Protein AF-A0A7Z9JG08-F1 (afdb_monomer)

Structure (mmCIF, N/CA/C/O backbone):
data_AF-A0A7Z9JG08-F1
#
_entry.id   AF-A0A7Z9JG08-F1
#
loop_
_atom_site.group_PDB
_atom_site.id
_atom_site.type_symbol
_atom_site.label_atom_id
_atom_site.label_alt_id
_atom_site.label_comp_id
_atom_site.label_asym_id
_atom_site.label_entity_id
_atom_site.label_seq_id
_atom_site.pdbx_PDB_ins_code
_atom_site.Cartn_x
_atom_site.Cartn_y
_atom_site.Cartn_z
_atom_site.occupancy
_atom_site.B_iso_or_equiv
_atom_site.auth_seq_id
_atom_site.auth_comp_id
_atom_site.auth_asym_id
_atom_site.auth_atom_id
_atom_site.pdbx_PDB_model_num
ATOM 1 N N . MET A 1 1 ? 4.135 -4.021 52.692 1.00 55.12 1 MET A N 1
ATOM 2 C CA . MET A 1 1 ? 3.992 -3.161 51.493 1.00 55.12 1 MET A CA 1
ATOM 3 C C . MET A 1 1 ? 2.816 -3.661 50.658 1.00 55.12 1 MET A C 1
ATOM 5 O O . MET A 1 1 ? 2.932 -4.705 50.032 1.00 55.12 1 MET A O 1
ATOM 9 N N . LYS A 1 2 ? 1.651 -2.996 50.705 1.00 53.25 2 LYS A N 1
ATOM 10 C CA . LYS A 1 2 ? 0.475 -3.405 49.916 1.00 53.25 2 LYS A CA 1
ATOM 11 C C . LYS A 1 2 ? 0.686 -2.994 48.457 1.00 53.25 2 LYS A C 1
ATOM 13 O O . LYS A 1 2 ? 0.614 -1.813 48.133 1.00 53.25 2 LYS A O 1
ATOM 18 N N . ARG A 1 3 ? 0.971 -3.964 47.586 1.00 66.06 3 ARG A N 1
ATOM 19 C CA . ARG A 1 3 ? 1.036 -3.749 46.137 1.00 66.06 3 ARG A CA 1
ATOM 20 C C . ARG A 1 3 ? -0.390 -3.511 45.646 1.00 66.06 3 ARG A C 1
ATOM 22 O O . ARG A 1 3 ? -1.194 -4.435 45.589 1.00 66.06 3 ARG A O 1
ATOM 29 N N . ASN A 1 4 ? -0.719 -2.255 45.368 1.00 63.59 4 ASN A N 1
ATOM 30 C CA . ASN A 1 4 ? -2.005 -1.854 44.813 1.00 63.59 4 ASN A CA 1
ATOM 31 C C . ASN A 1 4 ? -2.050 -2.272 43.333 1.00 63.59 4 ASN A C 1
ATOM 33 O O . ASN A 1 4 ? -1.852 -1.453 42.439 1.00 63.59 4 ASN A O 1
ATOM 37 N N . ASN A 1 5 ? -2.222 -3.570 43.076 1.00 64.19 5 ASN A N 1
ATOM 38 C CA . ASN A 1 5 ? -2.396 -4.110 41.732 1.00 64.19 5 ASN A CA 1
ATOM 39 C C . ASN A 1 5 ? -3.795 -3.712 41.229 1.00 64.19 5 ASN A C 1
ATOM 41 O O . ASN A 1 5 ? -4.738 -4.498 41.292 1.00 64.19 5 ASN A O 1
ATOM 45 N N . ARG A 1 6 ? -3.940 -2.471 40.756 1.00 69.19 6 ARG A N 1
ATOM 46 C CA . ARG A 1 6 ? -5.102 -2.042 39.973 1.00 69.19 6 ARG A CA 1
ATOM 47 C C . ARG A 1 6 ? -5.011 -2.720 38.606 1.00 69.19 6 ARG A C 1
ATOM 49 O O . ARG A 1 6 ? -4.264 -2.278 37.740 1.00 69.19 6 ARG A O 1
ATOM 56 N N . GLY A 1 7 ? -5.699 -3.848 38.454 1.00 73.06 7 GLY A N 1
ATOM 57 C CA . GLY A 1 7 ? -5.923 -4.457 37.147 1.00 73.06 7 GLY A CA 1
ATOM 58 C C . GLY A 1 7 ? -6.860 -3.580 36.319 1.00 73.06 7 GLY A C 1
ATOM 59 O O . GLY A 1 7 ? -7.787 -2.985 36.866 1.00 73.06 7 GLY A O 1
ATOM 60 N N . PHE A 1 8 ? -6.608 -3.495 35.014 1.00 74.81 8 PHE A N 1
ATOM 61 C CA . PHE A 1 8 ? -7.564 -2.917 34.069 1.00 74.81 8 PHE A CA 1
ATOM 62 C C . PHE A 1 8 ? -8.864 -3.718 34.098 1.00 74.81 8 PHE A C 1
ATOM 64 O O . PHE A 1 8 ? -8.847 -4.946 34.215 1.00 74.81 8 PHE A O 1
ATOM 71 N N . THR A 1 9 ? -9.987 -3.028 33.956 1.00 88.44 9 THR A N 1
ATOM 72 C CA . THR A 1 9 ? -11.282 -3.687 33.802 1.00 88.44 9 THR A CA 1
ATOM 73 C C . THR A 1 9 ? -11.351 -4.385 32.439 1.00 88.44 9 THR A C 1
ATOM 75 O O . THR A 1 9 ? -10.758 -3.935 31.455 1.00 88.44 9 THR A O 1
ATOM 78 N N . LEU A 1 10 ? -12.095 -5.494 32.351 1.00 87.62 10 LEU A N 1
ATOM 79 C CA . LEU A 1 10 ? -12.359 -6.168 31.069 1.00 87.62 10 LEU A CA 1
ATOM 80 C C . LEU A 1 10 ? -12.991 -5.210 30.044 1.00 87.62 10 LEU A C 1
ATOM 82 O O . LEU A 1 10 ? -12.689 -5.285 28.854 1.00 87.62 10 LEU A O 1
ATOM 86 N N . ILE A 1 11 ? -13.813 -4.274 30.526 1.00 91.81 11 ILE A N 1
ATOM 87 C CA . ILE A 1 11 ? -14.494 -3.260 29.718 1.00 91.81 11 ILE A CA 1
ATOM 88 C C . ILE A 1 11 ? -13.485 -2.337 29.025 1.00 91.81 11 ILE A C 1
ATOM 90 O O . ILE A 1 11 ? -13.594 -2.118 27.822 1.00 91.81 11 ILE A O 1
ATOM 94 N N . GLU A 1 12 ? -12.463 -1.850 29.734 1.00 90.06 12 GLU A N 1
ATOM 95 C CA . GLU A 1 12 ? -11.444 -0.973 29.137 1.00 90.06 12 GLU A CA 1
ATOM 96 C C . GLU A 1 12 ? -10.690 -1.655 27.991 1.00 90.06 12 GLU A C 1
ATOM 98 O O . GLU A 1 12 ? -10.462 -1.049 26.947 1.00 90.06 12 GLU A O 1
ATOM 103 N N . ARG A 1 13 ? -10.331 -2.935 28.142 1.00 92.94 13 ARG A N 1
ATOM 104 C CA . ARG A 1 13 ? -9.639 -3.679 27.077 1.00 92.94 13 ARG A CA 1
ATOM 105 C C . ARG A 1 13 ? -10.549 -3.941 25.875 1.00 92.94 13 ARG A C 1
ATOM 107 O O . ARG A 1 13 ? -10.080 -3.878 24.741 1.00 92.94 13 ARG A O 1
ATOM 114 N N . LEU A 1 14 ? -11.838 -4.176 26.111 1.00 94.50 14 LEU A N 1
ATOM 115 C CA . LEU A 1 14 ? -12.827 -4.415 25.060 1.00 94.50 14 LEU A CA 1
ATOM 116 C C . LEU A 1 14 ? -13.078 -3.163 24.212 1.00 94.50 14 LEU A C 1
ATOM 118 O O . LEU A 1 14 ? -13.080 -3.248 22.984 1.00 94.50 14 LEU A O 1
ATOM 122 N N . VAL A 1 15 ? -13.209 -1.994 24.847 1.00 95.00 15 VAL A N 1
ATOM 123 C CA . VAL A 1 15 ? -13.380 -0.715 24.136 1.00 95.00 15 VAL A CA 1
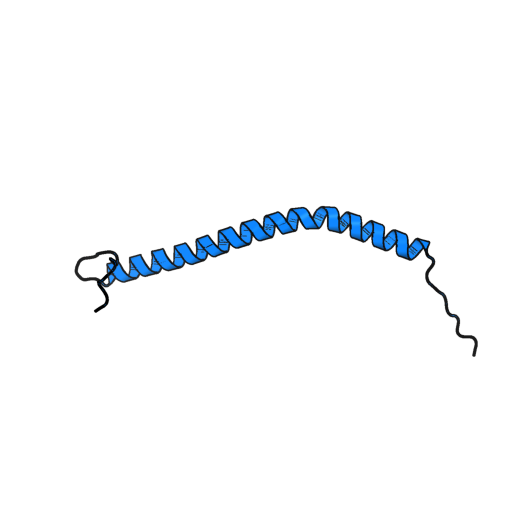ATOM 124 C C . VAL A 1 15 ? -12.173 -0.419 23.244 1.00 95.00 15 VAL A C 1
ATOM 126 O O . VAL A 1 15 ? -12.339 -0.008 22.097 1.00 95.00 15 VAL A O 1
ATOM 129 N N . VAL A 1 16 ? -10.956 -0.686 23.725 1.00 95.50 16 VAL A N 1
ATOM 130 C CA . VAL A 1 16 ? -9.732 -0.462 22.941 1.00 95.50 16 VAL A CA 1
ATOM 131 C C . VAL A 1 16 ? -9.703 -1.328 21.681 1.00 95.50 16 VAL A C 1
ATOM 133 O O . VAL A 1 16 ? -9.438 -0.816 20.595 1.00 95.50 16 VAL A O 1
ATOM 136 N N . ILE A 1 17 ? -10.009 -2.622 21.793 1.00 96.38 17 ILE A N 1
ATOM 137 C CA . ILE A 1 17 ? -10.021 -3.520 20.629 1.00 96.38 17 ILE A CA 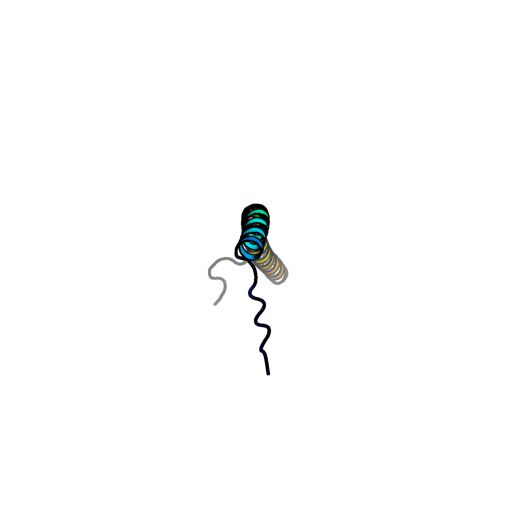1
ATOM 138 C C . ILE A 1 17 ? -11.127 -3.115 19.645 1.00 96.38 17 ILE A C 1
ATOM 140 O O . ILE A 1 17 ? -10.894 -3.145 18.439 1.00 96.38 17 ILE A O 1
ATOM 144 N N . ALA A 1 18 ? -12.290 -2.671 20.133 1.00 97.19 18 ALA A N 1
ATOM 145 C CA . ALA A 1 18 ? -13.373 -2.181 19.281 1.00 97.19 18 ALA A CA 1
ATOM 146 C C . ALA A 1 18 ? -12.952 -0.956 18.448 1.00 97.19 18 ALA A C 1
ATOM 148 O O . ALA A 1 18 ? -13.203 -0.911 17.244 1.00 97.19 18 ALA A O 1
ATOM 149 N N . ILE A 1 19 ? -12.253 0.007 19.059 1.00 96.75 19 ILE A N 1
ATOM 150 C CA . ILE A 1 19 ? -11.734 1.183 18.345 1.00 96.75 19 ILE A CA 1
ATOM 151 C C . ILE A 1 19 ? -10.664 0.765 17.326 1.00 96.75 19 ILE A C 1
ATOM 153 O O . ILE A 1 19 ? -10.707 1.212 16.181 1.00 96.75 19 ILE A O 1
ATOM 157 N N . ILE A 1 20 ? -9.735 -0.127 17.694 1.00 97.00 20 ILE A N 1
ATOM 158 C CA . ILE A 1 20 ? -8.706 -0.632 16.768 1.00 97.00 20 ILE A CA 1
ATOM 159 C C . ILE A 1 20 ? -9.352 -1.346 15.575 1.00 97.00 20 ILE A C 1
ATOM 161 O O . ILE A 1 20 ? -8.958 -1.094 14.441 1.00 97.00 20 ILE A O 1
ATOM 165 N N . ALA A 1 21 ? -10.353 -2.199 15.804 1.00 97.31 21 ALA A N 1
ATOM 166 C CA . ALA A 1 21 ? -11.057 -2.914 14.743 1.00 97.31 21 ALA A CA 1
ATOM 167 C C . ALA A 1 21 ? -11.775 -1.954 13.782 1.00 97.31 21 ALA A C 1
ATOM 169 O O . ALA A 1 21 ? -11.678 -2.127 12.567 1.00 97.31 21 ALA A O 1
ATOM 170 N N . LEU A 1 22 ? -12.427 -0.911 14.309 1.00 96.31 22 LEU A N 1
ATOM 171 C CA . LEU A 1 22 ? -13.061 0.130 13.498 1.00 96.31 22 LEU A CA 1
ATOM 172 C C . LEU A 1 22 ? -12.037 0.856 12.615 1.00 96.31 22 LEU A C 1
ATOM 174 O O . LEU A 1 22 ? -12.237 0.982 11.408 1.00 96.31 22 LEU A O 1
ATOM 178 N N . LEU A 1 23 ? -10.919 1.296 13.200 1.00 97.75 23 LEU A N 1
ATOM 179 C CA . LEU A 1 23 ? -9.858 1.979 12.457 1.00 97.75 23 LEU A CA 1
ATOM 180 C C . LEU A 1 23 ? -9.218 1.057 11.412 1.00 97.75 23 LEU A C 1
ATOM 182 O O . LEU A 1 23 ? -9.011 1.469 10.272 1.00 97.75 23 LEU A O 1
ATOM 186 N N . MET A 1 24 ? -8.949 -0.202 11.765 1.00 97.31 24 MET A N 1
ATOM 187 C CA . MET A 1 24 ? -8.390 -1.196 10.844 1.00 97.31 24 MET A CA 1
ATOM 188 C C . MET A 1 24 ? -9.343 -1.505 9.688 1.00 97.31 24 MET A C 1
ATOM 190 O O . MET A 1 24 ? -8.891 -1.624 8.551 1.00 97.31 24 MET A O 1
ATOM 194 N N . GLY A 1 25 ? -10.655 -1.553 9.939 1.00 96.31 25 GLY A N 1
ATOM 195 C CA . GLY A 1 25 ? -11.667 -1.717 8.895 1.00 96.31 25 GLY A CA 1
ATOM 196 C C . GLY A 1 25 ? -11.628 -0.607 7.838 1.00 96.31 25 GLY A C 1
ATOM 197 O O . GLY A 1 25 ? -11.850 -0.876 6.659 1.00 96.31 25 GLY A O 1
ATOM 198 N N . LEU A 1 26 ? -11.272 0.619 8.232 1.00 95.44 26 LEU A N 1
ATOM 199 C CA . LEU A 1 26 ? -11.080 1.747 7.313 1.00 95.44 26 LEU A CA 1
ATOM 200 C C . LEU A 1 26 ? -9.691 1.736 6.648 1.00 95.44 26 LEU A C 1
ATOM 202 O O . LEU A 1 26 ? -9.555 2.105 5.481 1.00 95.44 26 LEU A O 1
ATOM 206 N N . LEU A 1 27 ? -8.656 1.294 7.36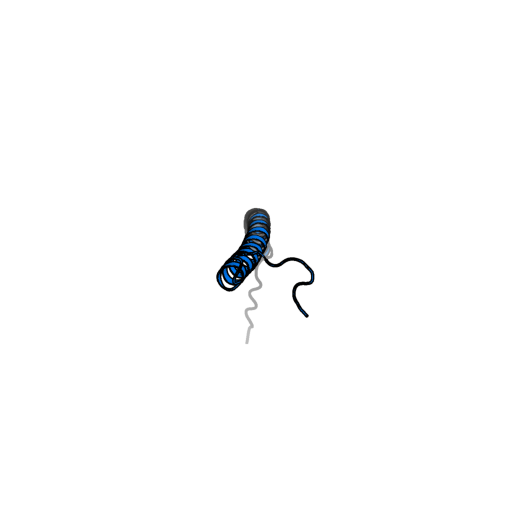9 1.00 96.56 27 LEU A N 1
ATOM 207 C CA . LEU A 1 27 ? -7.262 1.304 6.910 1.00 96.56 27 LEU A CA 1
ATOM 208 C C . LEU A 1 27 ? -6.943 0.198 5.897 1.00 96.56 27 LEU A C 1
ATOM 210 O O . LEU A 1 27 ? -6.248 0.459 4.917 1.00 96.56 27 LEU A O 1
ATOM 214 N N . LEU A 1 28 ? -7.443 -1.024 6.094 1.00 96.38 28 LEU A N 1
ATOM 215 C CA . LEU A 1 28 ? -7.158 -2.172 5.223 1.00 96.38 28 LEU A CA 1
ATOM 216 C C . LEU A 1 28 ? -7.508 -1.943 3.737 1.00 96.38 28 LEU A C 1
ATOM 218 O O . LEU A 1 28 ? -6.644 -2.193 2.890 1.00 96.38 28 LEU A O 1
ATOM 222 N N . PRO A 1 29 ? -8.704 -1.437 3.365 1.00 93.94 29 PRO A N 1
ATOM 223 C CA . PRO A 1 29 ? -9.016 -1.176 1.959 1.00 93.94 29 PRO A CA 1
ATOM 224 C C . PRO A 1 29 ? -8.173 -0.034 1.376 1.00 93.94 29 PRO A C 1
ATOM 226 O O . PRO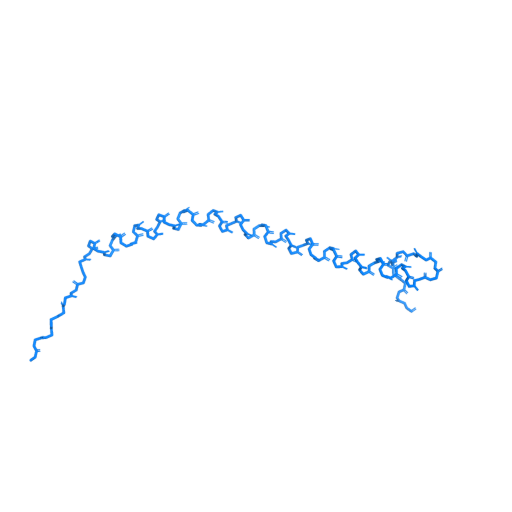 A 1 29 ? -7.785 -0.087 0.207 1.00 93.94 29 PRO A O 1
ATOM 229 N N . ALA A 1 30 ? -7.852 0.987 2.178 1.00 96.31 30 ALA A N 1
ATOM 230 C CA . ALA A 1 30 ? -6.969 2.072 1.756 1.00 96.31 30 ALA A CA 1
ATOM 231 C C . ALA A 1 30 ? -5.540 1.561 1.494 1.00 96.31 30 ALA A C 1
ATOM 233 O O . ALA A 1 30 ? -4.931 1.917 0.483 1.00 96.31 30 ALA A O 1
ATOM 234 N N . LEU A 1 31 ? -5.038 0.669 2.351 1.00 96.69 31 LEU A N 1
ATOM 235 C CA . LEU A 1 31 ? -3.733 0.031 2.204 1.00 96.69 31 LEU A CA 1
ATOM 236 C C . LEU A 1 31 ? -3.663 -0.858 0.956 1.00 96.69 31 LEU A C 1
ATOM 238 O O . LEU A 1 31 ? -2.682 -0.788 0.218 1.00 96.69 31 LEU A O 1
ATOM 242 N N . ALA A 1 32 ? -4.706 -1.645 0.677 1.00 96.25 32 ALA A N 1
ATOM 243 C CA . ALA A 1 32 ? -4.763 -2.479 -0.524 1.00 96.25 32 ALA A CA 1
ATOM 244 C C . ALA A 1 32 ? -4.644 -1.638 -1.809 1.00 96.25 32 ALA A C 1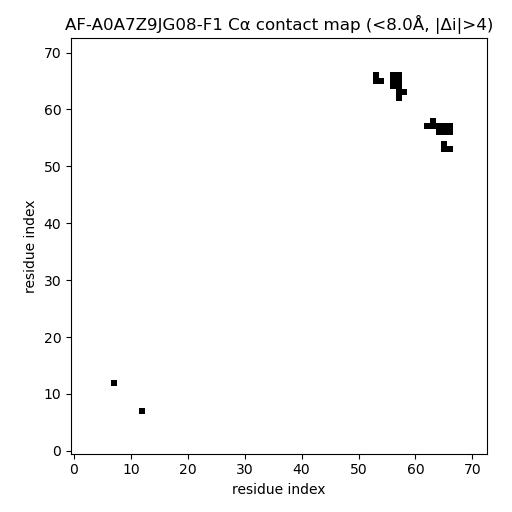
ATOM 246 O O . ALA A 1 32 ? -3.829 -1.947 -2.679 1.00 96.25 32 ALA A O 1
ATOM 247 N N . LYS A 1 33 ? -5.380 -0.518 -1.889 1.00 96.12 33 LYS A N 1
ATOM 248 C CA . LYS A 1 33 ? -5.280 0.432 -3.012 1.00 96.12 33 LYS A CA 1
ATOM 249 C C . LYS A 1 33 ? -3.898 1.084 -3.101 1.00 96.12 33 LYS A C 1
ATOM 251 O O . LYS A 1 33 ? -3.365 1.265 -4.193 1.00 96.12 33 LYS A O 1
ATOM 256 N N . ALA A 1 34 ? -3.304 1.452 -1.966 1.00 96.88 34 ALA A N 1
ATOM 257 C CA . ALA A 1 34 ? -1.970 2.045 -1.937 1.00 96.88 34 ALA A CA 1
ATOM 258 C C . ALA A 1 34 ? -0.897 1.075 -2.457 1.00 96.88 34 ALA A C 1
ATOM 260 O O . ALA A 1 34 ? -0.017 1.494 -3.210 1.00 96.88 34 ALA A O 1
ATOM 261 N N . LEU A 1 35 ? -0.995 -0.211 -2.108 1.00 97.12 35 LEU A N 1
ATOM 262 C CA . LEU A 1 35 ? -0.071 -1.245 -2.568 1.00 97.12 35 LEU A CA 1
ATOM 263 C C . LEU A 1 35 ? -0.183 -1.493 -4.076 1.00 97.12 35 LEU A C 1
ATOM 265 O O . LEU A 1 35 ? 0.840 -1.591 -4.752 1.00 97.12 35 LEU A O 1
ATOM 269 N N . ASP A 1 36 ? -1.400 -1.562 -4.610 1.00 97.62 36 ASP A N 1
ATOM 270 C CA . ASP A 1 36 ? -1.629 -1.742 -6.047 1.00 97.62 36 ASP A CA 1
ATOM 271 C C . ASP A 1 36 ? -1.073 -0.563 -6.868 1.00 97.62 36 ASP A C 1
ATOM 273 O O . ASP A 1 36 ? -0.314 -0.732 -7.828 1.00 97.62 36 ASP A O 1
ATOM 277 N N . ASN A 1 37 ? -1.314 0.658 -6.385 1.00 97.19 37 ASN A N 1
ATOM 278 C CA . ASN A 1 37 ? -0.714 1.863 -6.949 1.00 97.19 37 ASN A CA 1
ATOM 279 C C . ASN A 1 37 ? 0.819 1.859 -6.845 1.00 97.19 37 ASN A C 1
ATOM 281 O O . ASN A 1 37 ? 1.497 2.352 -7.744 1.00 97.19 37 ASN A O 1
ATOM 285 N N . ALA A 1 38 ? 1.385 1.341 -5.751 1.00 97.19 38 ALA A N 1
ATOM 286 C CA . ALA A 1 38 ? 2.833 1.247 -5.574 1.00 97.19 38 ALA A CA 1
ATOM 287 C C . ALA A 1 38 ? 3.465 0.253 -6.557 1.00 97.19 38 ALA A C 1
ATOM 289 O O . ALA A 1 38 ? 4.513 0.556 -7.125 1.00 97.19 38 ALA A O 1
ATOM 290 N N . ARG A 1 39 ? 2.814 -0.892 -6.805 1.00 97.69 39 ARG A N 1
ATOM 291 C CA . ARG A 1 39 ? 3.230 -1.868 -7.827 1.00 97.69 39 ARG A CA 1
ATOM 292 C C . ARG A 1 39 ? 3.206 -1.244 -9.217 1.00 97.69 39 ARG A C 1
ATOM 294 O O . ARG A 1 39 ? 4.233 -1.216 -9.880 1.00 97.69 39 ARG A O 1
ATOM 301 N N . THR A 1 40 ? 2.095 -0.606 -9.580 1.00 97.62 40 THR A N 1
ATOM 302 C CA . THR A 1 40 ? 1.972 0.097 -10.865 1.00 97.62 40 THR A CA 1
ATOM 303 C C . THR A 1 40 ? 3.045 1.177 -11.026 1.00 97.62 40 THR A C 1
ATOM 305 O O . THR A 1 40 ? 3.691 1.269 -12.067 1.00 97.62 40 THR A O 1
ATOM 308 N N . ARG A 1 41 ? 3.295 1.985 -9.986 1.00 97.19 41 ARG A N 1
ATOM 309 C CA . ARG A 1 41 ? 4.355 3.006 -10.009 1.00 97.19 41 ARG A CA 1
ATOM 310 C C . ARG A 1 41 ? 5.749 2.404 -10.151 1.00 97.19 41 ARG A C 1
ATOM 312 O O . ARG A 1 41 ? 6.579 2.982 -10.850 1.00 97.19 41 ARG A O 1
ATOM 319 N N . LYS A 1 42 ? 6.013 1.273 -9.495 1.00 97.75 42 LYS A N 1
ATOM 320 C CA . LYS A 1 42 ? 7.281 0.550 -9.619 1.00 97.75 42 LYS A CA 1
ATOM 321 C C . LYS A 1 42 ? 7.499 0.112 -11.065 1.00 97.75 42 LYS A C 1
ATOM 323 O O . LYS A 1 42 ? 8.537 0.445 -11.633 1.00 97.75 42 LYS A O 1
ATOM 328 N N . ASP A 1 43 ? 6.509 -0.542 -11.663 1.00 97.25 43 ASP A N 1
ATOM 329 C CA . ASP A 1 43 ? 6.594 -1.050 -13.034 1.00 97.25 43 ASP A CA 1
ATOM 330 C C . ASP A 1 43 ? 6.754 0.104 -14.035 1.00 97.25 43 ASP A C 1
ATOM 332 O O . ASP A 1 43 ? 7.621 0.067 -14.905 1.00 97.25 43 ASP A O 1
ATOM 336 N N . GLN A 1 44 ? 6.005 1.197 -13.854 1.00 97.62 44 GLN A N 1
ATOM 337 C CA . GLN A 1 44 ? 6.172 2.421 -14.643 1.00 97.62 44 GLN A CA 1
ATOM 338 C C . GLN A 1 44 ? 7.581 3.014 -14.516 1.00 97.62 44 GLN A C 1
ATOM 340 O O . GLN A 1 44 ? 8.137 3.482 -15.508 1.00 97.62 44 GLN A O 1
ATOM 345 N N . GLY A 1 45 ? 8.168 3.010 -13.317 1.00 97.12 45 GLY A N 1
ATOM 346 C CA . GLY A 1 45 ? 9.540 3.466 -13.096 1.00 97.12 45 GLY A CA 1
ATOM 347 C C . GLY A 1 45 ? 10.565 2.597 -13.825 1.00 97.12 45 GLY A C 1
ATOM 348 O O . GLY A 1 45 ? 11.454 3.126 -14.489 1.00 97.12 45 GLY A O 1
ATOM 349 N N . GLN A 1 46 ? 10.406 1.273 -13.758 1.00 97.12 46 GLN A N 1
ATOM 350 C CA . GLN A 1 46 ? 11.267 0.326 -14.471 1.00 97.12 46 GLN A CA 1
ATOM 351 C C . GLN A 1 46 ? 11.161 0.498 -15.990 1.00 97.12 46 GLN A C 1
ATOM 353 O O . GLN A 1 46 ? 12.186 0.596 -16.662 1.00 97.12 46 GLN A O 1
ATOM 358 N N . LEU A 1 47 ? 9.943 0.614 -16.528 1.00 96.88 47 LEU A N 1
ATOM 359 C CA . LEU A 1 47 ? 9.718 0.847 -17.956 1.00 96.88 47 LEU A CA 1
ATOM 360 C C . LEU A 1 47 ? 10.319 2.172 -18.421 1.00 96.88 47 LEU A C 1
ATOM 362 O O . LEU A 1 47 ? 10.989 2.205 -19.449 1.00 96.88 47 LEU A O 1
ATOM 366 N N . LYS A 1 48 ? 10.138 3.253 -17.652 1.00 97.06 48 LYS A N 1
ATOM 367 C CA . LYS A 1 48 ? 10.786 4.538 -17.947 1.00 97.06 48 LYS A CA 1
ATOM 368 C C . LYS A 1 48 ? 12.304 4.397 -17.982 1.00 97.06 48 LYS A C 1
ATOM 370 O O . LYS A 1 48 ? 12.919 4.919 -18.899 1.00 97.06 48 LYS A O 1
ATOM 375 N N . GLY A 1 49 ? 12.892 3.664 -17.035 1.00 95.75 49 GLY A N 1
ATOM 376 C CA . GLY A 1 49 ? 14.326 3.369 -17.034 1.00 95.75 49 GLY A CA 1
ATOM 377 C C . GLY A 1 49 ? 14.782 2.692 -18.327 1.00 95.75 49 GLY A C 1
ATOM 378 O O . GLY A 1 49 ? 15.704 3.180 -18.970 1.00 95.75 49 GLY A O 1
ATOM 379 N N . ILE A 1 50 ? 14.087 1.630 -18.748 1.00 94.81 50 ILE A N 1
ATOM 380 C CA . ILE A 1 50 ? 14.397 0.902 -19.990 1.00 94.81 50 ILE A CA 1
ATOM 381 C C . ILE A 1 50 ? 14.277 1.817 -21.214 1.00 94.81 50 ILE A C 1
ATOM 383 O O . ILE A 1 50 ? 15.196 1.869 -22.027 1.00 94.81 50 ILE A O 1
ATOM 387 N N . VAL A 1 51 ? 13.174 2.563 -21.339 1.00 94.12 51 VAL A N 1
ATOM 388 C CA . VAL A 1 51 ? 12.942 3.472 -22.475 1.00 94.12 51 VAL A CA 1
ATOM 389 C C . VAL A 1 51 ? 14.017 4.553 -22.538 1.00 94.12 51 VAL A C 1
ATOM 391 O O . VAL A 1 51 ? 14.558 4.807 -23.611 1.00 94.12 51 VAL A O 1
ATOM 394 N N . THR A 1 52 ? 14.375 5.152 -21.401 1.00 94.62 52 THR A N 1
ATOM 395 C CA . THR A 1 52 ? 15.460 6.136 -21.338 1.00 94.62 52 THR A CA 1
ATOM 396 C C . THR A 1 52 ? 16.789 5.515 -21.762 1.00 94.62 52 THR A C 1
ATOM 398 O O . THR A 1 52 ? 17.505 6.111 -22.559 1.00 94.62 52 THR A O 1
ATOM 401 N N . SER A 1 53 ? 17.114 4.304 -21.300 1.00 91.44 53 SER A N 1
ATOM 402 C CA . SER A 1 53 ? 18.331 3.603 -21.728 1.00 91.44 53 SER A CA 1
ATOM 403 C C . SER A 1 53 ? 18.346 3.314 -23.230 1.00 91.44 53 SER A C 1
ATOM 405 O O . SER A 1 53 ? 19.389 3.436 -23.864 1.00 91.44 53 SER A O 1
ATOM 407 N N . PHE A 1 54 ? 17.200 2.962 -23.811 1.00 91.75 54 PHE A N 1
ATOM 408 C CA . PHE A 1 54 ? 17.072 2.704 -25.246 1.00 91.75 54 PHE A CA 1
ATOM 409 C C . PHE A 1 54 ? 17.241 3.986 -26.065 1.00 91.75 54 PHE A C 1
ATOM 411 O O . PHE A 1 54 ? 17.892 3.954 -27.105 1.00 91.75 54 PHE A O 1
ATOM 418 N N . ALA A 1 55 ? 16.695 5.107 -25.586 1.00 90.81 55 ALA A N 1
ATOM 419 C CA . ALA A 1 55 ? 16.873 6.412 -26.216 1.00 90.81 55 ALA A CA 1
ATOM 420 C C . ALA A 1 55 ? 18.343 6.864 -26.179 1.00 90.81 55 ALA A C 1
ATOM 422 O O . ALA A 1 55 ? 18.877 7.258 -27.209 1.00 90.81 55 ALA A O 1
ATOM 423 N N . ILE A 1 56 ? 19.013 6.719 -25.028 1.00 90.75 56 ILE A N 1
ATOM 424 C CA . ILE A 1 56 ? 20.450 7.016 -24.882 1.00 90.75 56 ILE A CA 1
ATOM 425 C C . ILE A 1 56 ? 21.283 6.151 -25.835 1.00 90.75 56 ILE A C 1
ATOM 427 O O . ILE A 1 56 ? 22.206 6.646 -26.474 1.00 90.75 56 ILE A O 1
ATOM 431 N N . PHE A 1 57 ? 20.963 4.858 -25.940 1.00 89.06 57 PHE A N 1
ATOM 432 C CA . PHE A 1 57 ? 21.669 3.961 -26.851 1.00 89.06 57 PHE A CA 1
ATOM 433 C C . PHE A 1 57 ? 21.530 4.414 -28.308 1.00 89.06 57 PHE A C 1
ATOM 435 O O . PHE A 1 57 ? 22.536 4.509 -29.006 1.00 89.06 57 PHE A O 1
ATOM 442 N N . ALA A 1 58 ? 20.308 4.725 -28.749 1.00 88.06 58 ALA A N 1
ATOM 443 C CA . ALA A 1 58 ? 20.058 5.178 -30.114 1.00 88.06 58 ALA A CA 1
ATOM 444 C C . ALA A 1 58 ? 20.825 6.470 -3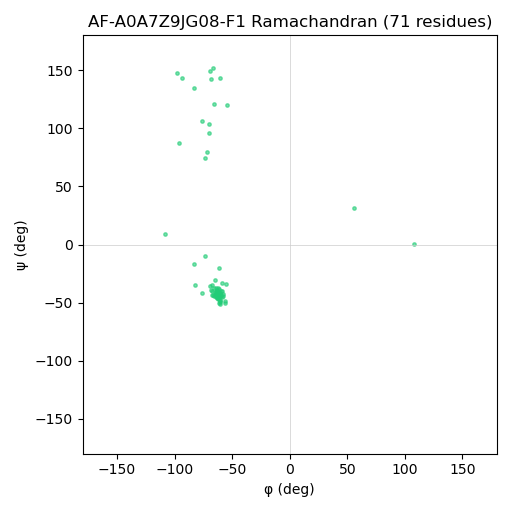0.432 1.00 88.06 58 ALA A C 1
ATOM 446 O O . ALA A 1 58 ? 21.410 6.569 -31.500 1.00 88.06 58 ALA A O 1
ATOM 447 N N . GLU A 1 59 ? 20.908 7.414 -29.493 1.00 85.75 59 GLU A N 1
ATOM 448 C CA . GLU A 1 59 ? 21.695 8.645 -29.662 1.00 85.75 59 GLU A CA 1
ATOM 449 C C . GLU A 1 59 ? 23.208 8.377 -29.780 1.00 85.75 59 GLU A C 1
ATOM 451 O O . GLU A 1 59 ? 23.922 9.099 -30.471 1.00 85.75 59 GLU A O 1
ATOM 456 N N . SER A 1 60 ? 23.707 7.321 -29.131 1.00 83.38 60 SER A N 1
ATOM 457 C CA . SER A 1 60 ? 25.114 6.913 -29.221 1.00 83.38 60 SER A CA 1
ATOM 458 C C . SER A 1 60 ? 25.453 6.059 -30.452 1.00 83.38 60 SER A C 1
ATOM 460 O O . SER A 1 60 ? 26.631 5.916 -30.783 1.00 83.38 60 SER A O 1
ATOM 462 N N . ASP A 1 61 ? 24.454 5.479 -31.126 1.00 81.19 61 ASP A N 1
ATOM 463 C CA . ASP A 1 61 ? 24.648 4.660 -32.325 1.00 81.19 61 ASP A CA 1
ATOM 464 C C . ASP A 1 61 ? 24.771 5.551 -33.567 1.00 81.19 61 ASP A C 1
ATOM 466 O O . ASP A 1 61 ? 23.953 6.436 -33.803 1.00 81.19 61 ASP A O 1
ATOM 470 N N . GLN A 1 62 ? 25.750 5.275 -34.432 1.00 76.31 62 GLN A N 1
ATOM 471 C CA . GLN A 1 62 ? 25.992 6.063 -35.652 1.00 76.31 62 GLN A CA 1
ATOM 472 C C . GLN A 1 62 ? 24.800 6.055 -36.632 1.00 76.31 62 GLN A C 1
ATOM 474 O 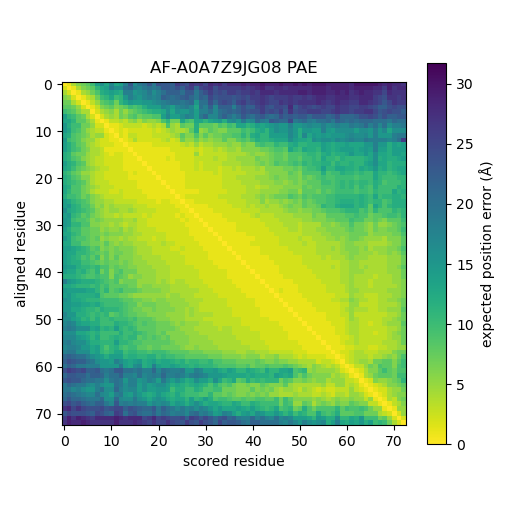O . GLN A 1 62 ? 24.706 6.914 -37.508 1.00 76.31 62 GLN A O 1
ATOM 479 N N . HIS A 1 63 ? 23.904 5.076 -36.508 1.00 79.12 63 HIS A N 1
ATOM 480 C CA . HIS A 1 63 ? 22.724 4.921 -37.352 1.00 79.12 63 HIS A CA 1
ATOM 481 C C . HIS A 1 63 ? 21.407 5.240 -36.629 1.00 79.12 63 HIS A C 1
ATOM 483 O O . HIS A 1 63 ? 20.349 4.966 -37.196 1.00 79.12 63 HIS A O 1
ATOM 489 N N . GLU A 1 64 ? 21.455 5.788 -35.409 1.00 81.50 64 GLU A N 1
ATOM 490 C CA . GLU A 1 64 ? 20.278 6.169 -34.610 1.00 81.50 64 GLU A CA 1
ATOM 491 C C . GLU A 1 64 ? 19.282 5.019 -34.366 1.00 81.50 64 GLU A C 1
ATOM 493 O O . GLU A 1 64 ? 18.066 5.211 -34.282 1.00 81.50 64 GLU A O 1
ATOM 498 N N . ARG A 1 65 ? 19.775 3.776 -34.279 1.00 81.88 65 ARG A N 1
ATOM 499 C CA . ARG A 1 65 ? 18.911 2.595 -34.145 1.00 8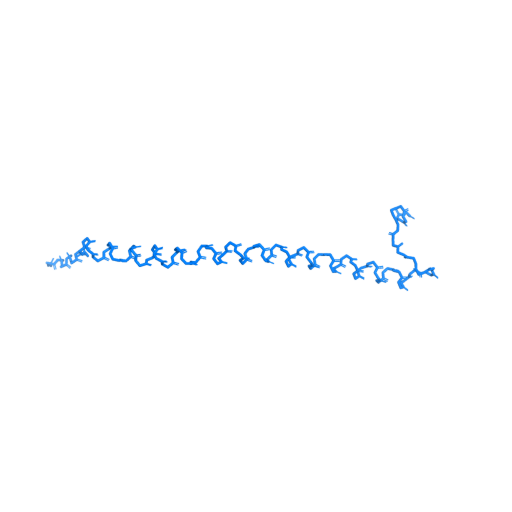1.88 65 ARG A CA 1
ATOM 500 C C . ARG A 1 65 ? 18.712 2.203 -32.689 1.00 81.88 65 ARG A C 1
ATOM 502 O O . ARG A 1 65 ? 19.635 2.213 -31.880 1.00 81.88 65 ARG A O 1
ATOM 509 N N . PHE A 1 66 ? 17.499 1.753 -32.376 1.00 86.88 66 PHE A N 1
ATOM 510 C CA . PHE A 1 66 ? 17.220 1.082 -31.109 1.00 86.88 66 PHE A CA 1
ATOM 511 C C . PHE A 1 66 ? 17.948 -0.268 -31.010 1.00 86.88 66 PHE A C 1
ATOM 513 O O . PHE A 1 66 ? 18.170 -0.922 -32.035 1.00 86.88 66 PHE A O 1
ATOM 520 N N . PRO A 1 67 ? 18.277 -0.721 -29.786 1.00 84.94 67 PRO A N 1
ATOM 521 C CA . PRO A 1 67 ? 18.974 -1.984 -29.591 1.00 84.94 67 PRO A CA 1
ATOM 522 C C . PRO A 1 67 ? 18.087 -3.160 -30.023 1.00 84.94 67 PRO A C 1
ATOM 524 O O . PRO A 1 67 ? 16.998 -3.365 -29.482 1.00 84.94 67 PRO A O 1
ATOM 527 N N . ILE A 1 68 ? 18.562 -3.949 -30.990 1.00 84.25 68 ILE A N 1
ATOM 528 C CA . ILE A 1 68 ? 17.928 -5.209 -31.401 1.00 84.25 68 ILE A CA 1
ATOM 529 C C . ILE A 1 68 ? 18.620 -6.405 -30.724 1.00 84.25 68 ILE A C 1
ATOM 531 O O . ILE A 1 68 ? 19.833 -6.363 -30.482 1.00 84.25 68 ILE A O 1
ATOM 535 N N . PRO A 1 69 ? 17.882 -7.488 -30.411 1.00 80.00 69 PRO A N 1
ATOM 536 C CA . PRO A 1 69 ? 18.475 -8.698 -29.849 1.00 80.00 69 PRO A CA 1
ATOM 537 C C . PRO A 1 69 ? 19.608 -9.218 -30.749 1.00 80.00 69 PRO A C 1
ATOM 539 O O . PRO A 1 69 ? 19.375 -9.515 -31.918 1.00 80.00 69 PRO A O 1
ATOM 542 N N . GLY A 1 70 ? 20.830 -9.313 -30.211 1.00 79.25 70 GLY A N 1
ATOM 543 C CA . GLY A 1 70 ? 22.008 -9.826 -30.930 1.00 79.25 70 GLY A CA 1
ATOM 544 C C . GLY A 1 70 ? 23.078 -8.798 -31.328 1.00 79.25 70 GLY A C 1
ATOM 545 O O . GLY A 1 70 ? 24.086 -9.202 -31.893 1.00 79.25 70 GLY A O 1
ATOM 546 N N . MET A 1 71 ? 22.918 -7.504 -31.014 1.00 70.12 71 MET A N 1
ATOM 547 C CA . MET A 1 71 ? 23.955 -6.474 -31.271 1.00 70.12 71 MET A CA 1
ATOM 548 C C .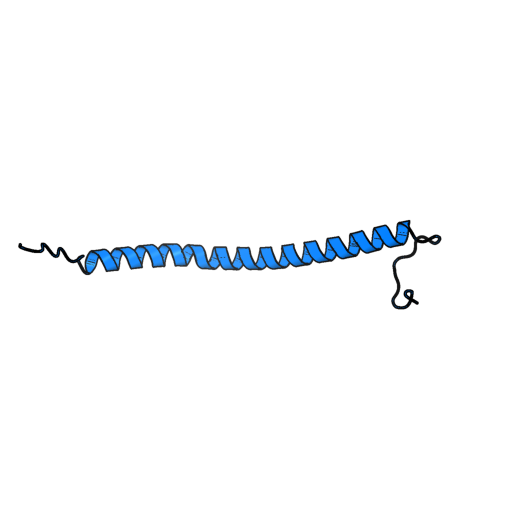 MET A 1 71 ? 25.166 -6.524 -30.325 1.00 70.12 71 MET A C 1
ATOM 550 O O . MET A 1 71 ? 26.144 -5.819 -30.545 1.00 70.12 71 MET A O 1
ATOM 554 N N . ILE A 1 72 ? 25.095 -7.326 -29.263 1.00 62.62 72 ILE A N 1
ATOM 555 C CA . ILE A 1 72 ? 26.161 -7.505 -28.272 1.00 62.62 72 ILE A CA 1
ATOM 556 C C . ILE A 1 72 ? 26.973 -8.752 -28.633 1.00 62.62 72 ILE A C 1
ATOM 558 O O . ILE A 1 72 ? 26.661 -9.852 -28.177 1.00 62.62 72 ILE A O 1
ATOM 562 N N . ASN A 1 73 ? 27.978 -8.563 -29.487 1.00 54.88 73 ASN A N 1
ATOM 563 C CA . ASN A 1 73 ? 29.172 -9.402 -29.623 1.00 54.88 73 ASN A CA 1
ATOM 564 C C . ASN A 1 73 ? 30.333 -8.539 -30.112 1.00 54.88 73 ASN A C 1
ATOM 566 O O . ASN A 1 73 ? 30.137 -7.844 -31.133 1.00 54.88 73 ASN A O 1
#

Solvent-accessible surface area (backbone atoms only — not comparable to full-atom values): 4424 Å² total; per-residue (Å²): 134,88,78,81,79,78,71,82,56,73,64,62,58,50,55,52,52,52,53,50,51,54,53,47,66,60,43,52,64,53,48,53,54,51,51,55,51,48,52,52,51,49,52,51,51,52,50,49,52,52,52,52,50,40,52,54,47,12,74,71,36,97,78,58,49,66,87,55,96,80,74,86,122

Secondary structure (DSSP, 8-state):
------PPPHHHHHHHHHHHHHHHHHHHHHHHHHHHHHHHHHHHHHHHHHHHHHHHHHHHSTT-PPPPTT---

pLDDT: mean 88.32, std 11.83, range [53.25, 97.75]

Radius of gyration: 28.71 Å; Cα contacts (8 Å, |Δi|>4): 13; chains: 1; bounding box: 44×18×89 Å

Mean predicted aligned error: 8.8 Å

Sequence (73 aa):
MKRNNRGFTLIERLVVIAIIALLMGLLLPALAKALDNARTRKDQGQLKGIVTSFAIFAESDQHERFPIPGMIN

Foldseek 3Di:
DDDPPPDDDPVVVVVVVVVVVVVCVVVVVVVVVVVVVVVVVVVVVVVVVVVVVQQVVLVVDPNSDGDDPPPPD